Protein AF-A0A6M3L3U7-F1 (afdb_monomer_lite)

Organism: NCBI:txid1070528

Foldseek 3Di:
DDDDPPDDLLLVLLVCQVVVVDDPVSVVVLVCLVPDDPVVLVVSCVVPVSSSVSVCCVPPPPCSNVVSVVVCVVVVVDDDPD

pLDDT: mean 90.8, std 12.72, range [32.34, 98.25]

Secondary structure (DSSP, 8-state):
----TTS-HHHHHHHHHHTT-S-HHHHHHHHHHHH--HHHHHHHHHH-HHHHHHHHHHHHSTTHHHHHHHHHHHTT------

Sequence (82 aa):
MIKLEGFTEEETIAYAWQYGMLGDFHTSLMQTIAKADTFNIIRLARSFPAEVKAYTLYTTKEGWWTDVVKRMKERGIIKEMK

Structure (mmCIF, N/CA/C/O backbone):
data_AF-A0A6M3L3U7-F1
#
_entry.id   AF-A0A6M3L3U7-F1
#
loop_
_atom_site.group_PDB
_atom_site.id
_atom_site.type_symbol
_atom_site.label_atom_id
_atom_site.label_alt_id
_atom_site.label_comp_id
_atom_site.label_asym_id
_atom_site.label_entity_id
_atom_site.label_seq_id
_atom_site.pdbx_PDB_ins_code
_atom_site.Cartn_x
_atom_site.Cartn_y
_atom_site.Cartn_z
_atom_site.occupancy
_atom_site.B_iso_or_equiv
_atom_site.auth_seq_id
_atom_site.auth_comp_id
_atom_site.auth_asym_id
_atom_site.auth_atom_id
_atom_site.pdbx_PDB_model_num
ATOM 1 N N . MET A 1 1 ? -12.308 0.029 -10.223 1.00 62.38 1 MET A N 1
ATOM 2 C CA . MET A 1 1 ? -11.711 0.327 -8.905 1.00 62.38 1 MET A CA 1
ATOM 3 C C . MET A 1 1 ? -12.747 1.046 -8.058 1.00 62.38 1 MET A C 1
ATOM 5 O O . MET A 1 1 ? -13.361 1.982 -8.561 1.00 62.38 1 MET A O 1
ATOM 9 N N . ILE A 1 2 ? -13.010 0.563 -6.840 1.00 66.12 2 ILE A N 1
ATOM 10 C CA . ILE A 1 2 ? -13.963 1.196 -5.915 1.00 66.12 2 ILE A CA 1
ATOM 11 C C . ILE A 1 2 ? -13.400 2.574 -5.558 1.00 66.12 2 ILE A C 1
ATOM 13 O O . ILE A 1 2 ? -12.210 2.682 -5.290 1.00 66.12 2 ILE A O 1
ATOM 17 N N . LYS A 1 3 ? -14.226 3.620 -5.594 1.00 75.31 3 LYS A N 1
ATOM 18 C CA . LYS A 1 3 ? -13.871 4.949 -5.086 1.00 75.31 3 LYS A CA 1
ATOM 19 C C . LYS A 1 3 ? -14.645 5.163 -3.795 1.00 75.31 3 LYS A C 1
ATOM 21 O O . LYS A 1 3 ? -15.869 5.068 -3.807 1.00 75.31 3 LYS A O 1
ATOM 26 N N . LEU A 1 4 ? -13.940 5.407 -2.695 1.00 81.25 4 LEU A N 1
ATOM 27 C CA . LEU A 1 4 ? -14.565 5.712 -1.411 1.00 81.25 4 LEU A CA 1
ATOM 28 C C . LEU A 1 4 ? -14.695 7.231 -1.286 1.00 81.25 4 LEU A C 1
ATOM 30 O O . LEU A 1 4 ? -13.698 7.950 -1.310 1.00 81.25 4 LEU A O 1
ATOM 34 N N . GLU A 1 5 ? -15.925 7.733 -1.186 1.00 83.25 5 GLU A N 1
ATOM 35 C CA . GLU A 1 5 ? -16.166 9.175 -1.120 1.00 83.25 5 GLU A CA 1
ATOM 36 C C . GLU A 1 5 ? -15.477 9.814 0.097 1.00 83.25 5 GLU A C 1
ATOM 38 O O . GLU A 1 5 ? -15.659 9.408 1.249 1.00 83.25 5 GLU A O 1
ATOM 43 N N . GLY A 1 6 ? -14.680 10.852 -0.173 1.00 86.50 6 GLY A N 1
ATOM 44 C CA . GLY A 1 6 ? -13.882 11.569 0.824 1.00 86.50 6 GLY A CA 1
ATOM 45 C C . GLY A 1 6 ? -12.577 10.887 1.237 1.00 86.50 6 GLY A C 1
ATOM 46 O O . GLY A 1 6 ? -11.976 11.319 2.220 1.00 86.50 6 GLY A O 1
ATOM 47 N N . PHE A 1 7 ? -12.137 9.878 0.484 1.00 91.56 7 PHE A N 1
ATOM 48 C CA . PHE A 1 7 ? -10.774 9.351 0.522 1.00 91.56 7 PHE A CA 1
ATOM 49 C C . PHE A 1 7 ? -10.081 9.597 -0.808 1.00 91.56 7 PHE A C 1
ATOM 51 O O . PHE A 1 7 ? -10.722 9.701 -1.859 1.00 91.56 7 PHE A O 1
ATOM 58 N N . THR A 1 8 ? -8.757 9.697 -0.768 1.00 94.62 8 THR A N 1
ATOM 59 C CA . THR A 1 8 ? -7.978 9.769 -1.998 1.00 94.62 8 THR A CA 1
ATOM 60 C C . THR A 1 8 ? -7.954 8.410 -2.700 1.00 94.62 8 THR A C 1
ATOM 62 O O . THR A 1 8 ? -8.306 7.362 -2.140 1.00 94.62 8 THR A O 1
ATOM 65 N N . GLU A 1 9 ? -7.546 8.417 -3.965 1.00 94.94 9 GLU A N 1
ATOM 66 C CA . GLU A 1 9 ? -7.427 7.191 -4.750 1.00 94.94 9 GLU A CA 1
ATOM 67 C C . GLU A 1 9 ? -6.400 6.234 -4.132 1.00 94.94 9 GLU A C 1
ATOM 69 O O . GLU A 1 9 ? -6.659 5.041 -4.008 1.00 94.94 9 GLU A O 1
ATOM 74 N N . GLU A 1 10 ? -5.278 6.761 -3.641 1.00 95.44 10 GLU A N 1
ATOM 75 C CA . GLU A 1 10 ? -4.207 5.963 -3.046 1.00 95.44 10 GLU A CA 1
ATOM 76 C C . GLU A 1 10 ? -4.615 5.356 -1.701 1.00 95.44 10 GLU A C 1
ATOM 78 O O . GLU A 1 10 ? -4.261 4.217 -1.404 1.00 95.44 10 G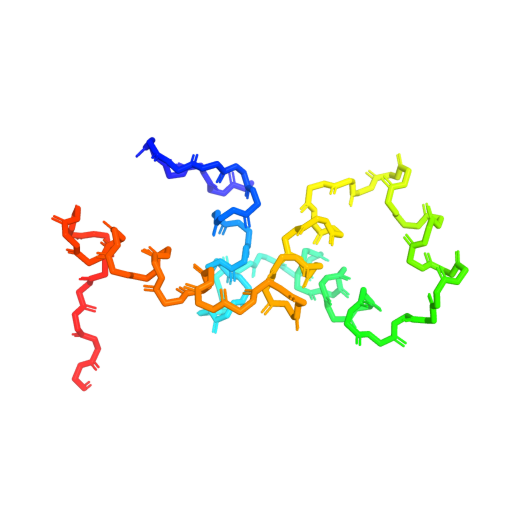LU A O 1
ATOM 83 N N . GLU A 1 11 ? -5.395 6.089 -0.902 1.00 95.31 11 GLU A N 1
ATOM 84 C CA . GLU A 1 11 ? -5.988 5.587 0.344 1.00 95.31 11 GLU A CA 1
ATOM 85 C C . GLU A 1 11 ? -6.937 4.423 0.064 1.00 95.31 11 GLU A C 1
ATOM 87 O O . GLU A 1 11 ? -6.892 3.395 0.741 1.00 95.31 11 GLU A O 1
ATOM 92 N N . THR A 1 12 ? -7.759 4.561 -0.978 1.00 94.50 12 THR A N 1
ATOM 93 C CA . THR A 1 12 ? -8.713 3.526 -1.373 1.00 94.50 12 THR A CA 1
ATOM 94 C C . THR A 1 12 ? -8.008 2.289 -1.931 1.00 94.50 12 THR A C 1
ATOM 96 O O . THR A 1 12 ? -8.383 1.169 -1.586 1.00 94.50 12 THR A O 1
ATOM 99 N N . ILE A 1 13 ? -6.963 2.469 -2.746 1.00 95.56 13 ILE A N 1
ATOM 100 C CA . ILE A 1 13 ? -6.143 1.369 -3.272 1.00 95.56 13 ILE A CA 1
ATOM 101 C C . ILE A 1 13 ? -5.417 0.648 -2.142 1.00 95.56 13 ILE A C 1
ATOM 103 O O . ILE A 1 13 ? -5.483 -0.578 -2.073 1.00 95.56 13 ILE A O 1
ATOM 107 N N . ALA A 1 14 ? -4.740 1.385 -1.255 1.00 95.50 14 ALA A N 1
ATOM 108 C CA . ALA A 1 14 ? -4.033 0.796 -0.123 1.00 95.50 14 ALA A CA 1
ATOM 109 C C . ALA A 1 14 ? -5.000 -0.011 0.747 1.00 95.50 14 ALA A C 1
ATOM 111 O O . ALA A 1 14 ? -4.706 -1.153 1.093 1.00 95.50 14 ALA A O 1
ATOM 112 N N . TYR A 1 15 ? -6.187 0.534 1.021 1.00 93.31 15 TYR A N 1
ATOM 113 C CA . TYR A 1 15 ? -7.218 -0.179 1.760 1.00 93.31 15 TYR A CA 1
ATOM 114 C C . TYR A 1 15 ? -7.690 -1.447 1.052 1.00 93.31 15 TYR A C 1
ATOM 116 O O . TYR A 1 15 ? -7.627 -2.533 1.626 1.00 93.31 15 TYR A O 1
ATOM 124 N N . ALA A 1 16 ? -8.098 -1.338 -0.212 1.00 92.50 16 ALA A N 1
ATOM 125 C CA . ALA A 1 16 ? -8.559 -2.488 -0.976 1.00 92.50 16 ALA A CA 1
ATOM 126 C C . ALA A 1 16 ? -7.472 -3.568 -1.102 1.00 92.50 16 ALA A C 1
ATOM 128 O O . ALA A 1 16 ? -7.784 -4.755 -1.084 1.00 92.50 16 ALA A O 1
ATOM 129 N N . TRP A 1 17 ? -6.200 -3.177 -1.190 1.00 94.38 17 TRP A N 1
ATOM 130 C CA . TRP A 1 17 ? -5.079 -4.108 -1.223 1.00 94.38 17 TRP A CA 1
ATOM 131 C C . TRP A 1 17 ? -4.896 -4.844 0.108 1.00 94.38 17 TRP A C 1
ATOM 133 O O . TRP A 1 17 ? -4.821 -6.071 0.116 1.00 94.38 17 TRP A O 1
ATOM 143 N N . GLN A 1 18 ? -4.878 -4.117 1.229 1.00 94.25 18 GLN A N 1
ATOM 144 C CA . GLN A 1 18 ? -4.666 -4.693 2.563 1.00 94.25 18 GLN A CA 1
ATOM 145 C C . GLN A 1 18 ? -5.810 -5.612 3.012 1.00 94.25 18 GLN A C 1
ATOM 147 O O . GLN A 1 18 ? -5.574 -6.567 3.746 1.00 94.25 18 GLN A O 1
ATOM 152 N N . TYR A 1 19 ? -7.033 -5.359 2.543 1.00 91.25 19 TYR A N 1
ATOM 153 C CA . TYR A 1 19 ? -8.218 -6.161 2.865 1.00 91.25 19 TYR A CA 1
ATOM 154 C C . TYR A 1 19 ? -8.614 -7.159 1.763 1.00 91.25 19 TYR A C 1
ATOM 156 O O . TYR A 1 19 ? -9.684 -7.758 1.840 1.00 91.25 19 TYR A O 1
ATOM 164 N N . GLY A 1 20 ? -7.781 -7.357 0.732 1.00 90.75 20 GLY A N 1
ATOM 165 C CA . GLY A 1 20 ? -8.036 -8.356 -0.316 1.00 90.75 20 GLY A CA 1
ATOM 166 C C . GLY A 1 20 ? -9.271 -8.073 -1.182 1.00 90.75 20 GLY A C 1
ATOM 167 O O . GLY A 1 20 ? -9.893 -8.997 -1.692 1.00 90.75 20 GLY A O 1
ATOM 168 N N . MET A 1 21 ? -9.641 -6.802 -1.342 1.00 91.81 21 MET A N 1
ATOM 169 C CA . MET A 1 21 ? -10.816 -6.347 -2.099 1.00 91.81 21 MET A CA 1
ATOM 170 C C . MET A 1 21 ? -10.489 -5.918 -3.540 1.00 91.81 21 MET A C 1
ATOM 172 O O . MET A 1 21 ? -11.36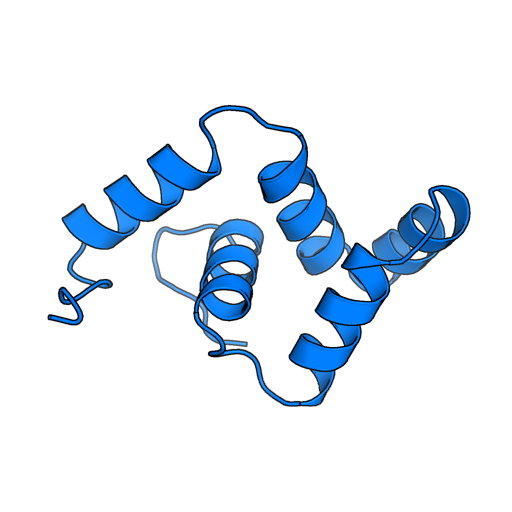8 -5.453 -4.268 1.00 91.81 21 MET A O 1
ATOM 176 N N . LEU A 1 22 ? -9.224 -6.011 -3.955 1.00 91.81 22 LEU A N 1
ATOM 177 C CA . LEU A 1 22 ? -8.822 -5.765 -5.339 1.00 91.81 22 LEU A CA 1
ATOM 178 C C . LEU A 1 22 ? -9.213 -6.949 -6.238 1.00 91.81 22 LEU A C 1
ATOM 180 O O . LEU A 1 22 ? -9.156 -8.104 -5.827 1.00 91.81 22 LEU A O 1
ATOM 184 N N . GLY A 1 23 ? -9.573 -6.660 -7.490 1.00 91.44 23 GLY A N 1
ATOM 185 C CA . GLY A 1 23 ? -9.743 -7.696 -8.515 1.00 91.44 23 GLY A CA 1
ATOM 186 C C . GLY A 1 23 ? -8.401 -8.256 -8.999 1.00 91.44 23 GLY A C 1
ATOM 187 O O . GLY A 1 23 ? -7.357 -7.641 -8.775 1.00 91.44 23 GLY A O 1
ATOM 188 N N . ASP A 1 24 ? -8.439 -9.381 -9.715 1.00 92.44 24 ASP A N 1
ATOM 189 C CA . ASP A 1 24 ? -7.268 -10.191 -10.095 1.00 92.44 24 ASP A CA 1
ATOM 190 C C . ASP A 1 24 ? -6.091 -9.376 -10.650 1.00 92.44 24 ASP A C 1
ATOM 192 O O . ASP A 1 24 ? -4.976 -9.463 -10.136 1.00 92.44 24 ASP A O 1
ATOM 196 N N . PHE A 1 25 ? -6.341 -8.514 -11.643 1.00 95.81 25 PHE A N 1
ATOM 197 C CA . PHE A 1 25 ? -5.294 -7.682 -12.244 1.00 95.81 25 PHE A CA 1
ATOM 198 C C . PHE A 1 25 ? -4.627 -6.745 -11.226 1.00 95.81 25 PHE A C 1
ATOM 200 O O . PHE A 1 25 ? -3.402 -6.715 -11.123 1.00 95.81 25 PHE A O 1
ATOM 207 N N . HIS A 1 26 ? -5.418 -5.988 -10.458 1.00 95.38 26 HIS A N 1
ATOM 208 C CA . HIS A 1 26 ? -4.874 -5.017 -9.503 1.00 95.38 26 HIS A CA 1
ATOM 209 C C . HIS A 1 26 ? -4.200 -5.708 -8.315 1.00 95.38 26 HIS A C 1
ATOM 211 O O . HIS A 1 26 ? -3.202 -5.204 -7.804 1.00 95.38 26 HIS A O 1
ATOM 217 N N . THR A 1 27 ? -4.686 -6.882 -7.912 1.00 96.19 27 THR A N 1
ATOM 218 C CA . THR A 1 27 ? -4.018 -7.723 -6.916 1.00 96.19 27 THR A CA 1
ATOM 219 C C . THR A 1 27 ? -2.630 -8.136 -7.404 1.00 96.19 27 THR A C 1
ATOM 221 O O . THR A 1 27 ? -1.645 -7.905 -6.699 1.00 96.19 27 THR A O 1
ATOM 224 N N . SER A 1 28 ? -2.513 -8.671 -8.625 1.00 98.06 28 SER A N 1
ATOM 225 C CA . SER A 1 28 ? -1.213 -9.028 -9.212 1.00 98.06 28 SER A CA 1
AT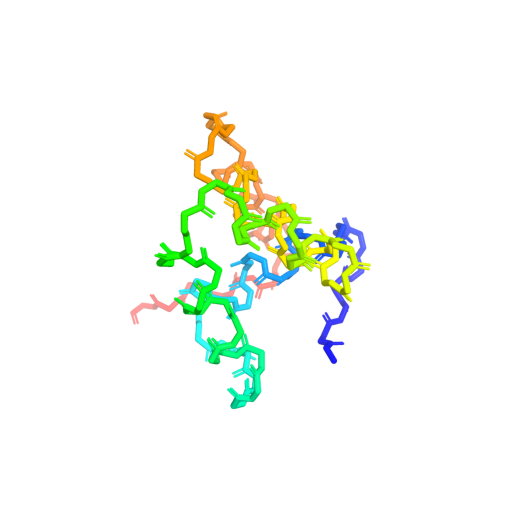OM 226 C C . SER A 1 28 ? -0.304 -7.813 -9.421 1.00 98.06 28 SER A C 1
ATOM 228 O O . SER A 1 28 ? 0.902 -7.899 -9.181 1.00 98.06 28 SER A O 1
ATOM 230 N N . LEU A 1 29 ? -0.861 -6.666 -9.817 1.00 97.62 29 LEU A N 1
ATOM 231 C CA . LEU A 1 29 ? -0.117 -5.415 -9.965 1.00 97.62 29 LEU A CA 1
ATOM 232 C C . LEU A 1 29 ? 0.469 -4.952 -8.626 1.00 97.62 29 LEU A C 1
ATOM 234 O O . LEU A 1 29 ? 1.671 -4.711 -8.546 1.00 97.62 29 LEU A O 1
ATOM 238 N N . MET A 1 30 ? -0.335 -4.886 -7.561 1.00 97.94 30 MET A N 1
ATOM 239 C CA . MET A 1 30 ? 0.143 -4.485 -6.233 1.00 97.94 30 MET A CA 1
ATOM 240 C C . MET A 1 30 ? 1.179 -5.466 -5.673 1.00 97.94 30 MET A C 1
ATOM 242 O O . MET A 1 30 ? 2.180 -5.042 -5.101 1.00 97.94 30 MET A O 1
ATOM 246 N N . GLN A 1 31 ? 1.001 -6.773 -5.892 1.00 97.62 31 GLN A N 1
ATOM 247 C CA . GLN A 1 31 ? 2.011 -7.781 -5.544 1.00 97.62 31 GLN A CA 1
ATOM 248 C C . GLN A 1 31 ? 3.320 -7.593 -6.322 1.00 97.62 31 GLN A C 1
ATOM 250 O O . GLN A 1 31 ? 4.398 -7.820 -5.773 1.00 97.62 31 GLN A O 1
ATOM 255 N N . THR A 1 32 ? 3.234 -7.179 -7.588 1.00 98.19 32 THR A N 1
ATOM 256 C CA . THR A 1 32 ? 4.402 -6.868 -8.420 1.00 98.19 32 THR A CA 1
ATOM 257 C C . THR A 1 32 ? 5.112 -5.619 -7.906 1.00 98.19 32 THR A C 1
ATOM 259 O O . THR A 1 32 ? 6.323 -5.654 -7.711 1.00 98.19 32 THR A O 1
ATOM 262 N N . ILE A 1 33 ? 4.370 -4.546 -7.612 1.00 98.25 33 ILE A N 1
ATOM 263 C CA . ILE A 1 33 ? 4.905 -3.301 -7.038 1.00 98.25 33 ILE A CA 1
ATOM 264 C C . ILE A 1 33 ? 5.613 -3.577 -5.707 1.00 98.25 33 ILE A C 1
ATOM 266 O O . ILE A 1 33 ? 6.730 -3.111 -5.509 1.00 98.25 33 ILE A O 1
ATOM 270 N N . ALA A 1 34 ? 5.015 -4.391 -4.833 1.00 97.19 34 ALA A N 1
ATOM 271 C CA . ALA A 1 34 ? 5.585 -4.723 -3.528 1.00 97.19 34 ALA A CA 1
ATOM 272 C C . ALA A 1 34 ? 6.911 -5.504 -3.596 1.00 97.19 34 ALA A C 1
ATOM 274 O O . ALA A 1 34 ? 7.660 -5.533 -2.622 1.00 97.19 34 ALA A O 1
ATOM 275 N N . LYS A 1 35 ? 7.202 -6.146 -4.733 1.00 97.75 35 LYS A N 1
ATOM 276 C CA . LYS A 1 35 ? 8.438 -6.909 -4.971 1.00 97.75 35 LYS A CA 1
ATOM 277 C C . LYS A 1 35 ? 9.421 -6.198 -5.900 1.00 97.75 35 LYS A C 1
ATOM 279 O O . LYS A 1 35 ? 10.538 -6.681 -6.073 1.00 97.75 35 LYS A O 1
ATOM 284 N N . ALA A 1 36 ? 9.005 -5.113 -6.545 1.00 97.44 36 ALA A N 1
ATOM 285 C CA . ALA A 1 36 ? 9.809 -4.431 -7.543 1.00 97.44 36 ALA A CA 1
ATOM 286 C C . ALA A 1 36 ? 10.983 -3.682 -6.892 1.00 97.44 36 ALA A C 1
ATOM 288 O O . ALA A 1 36 ? 10.850 -3.081 -5.828 1.00 97.44 36 ALA A O 1
ATOM 289 N N . ASP A 1 37 ? 12.136 -3.690 -7.561 1.00 96.50 37 ASP A N 1
ATOM 290 C CA . ASP A 1 37 ? 13.250 -2.809 -7.212 1.00 96.50 37 ASP A CA 1
ATOM 291 C C . ASP A 1 37 ? 12.937 -1.339 -7.544 1.00 96.50 37 ASP A C 1
ATOM 293 O O . ASP A 1 37 ? 11.974 -1.017 -8.244 1.00 96.50 37 ASP A O 1
ATOM 297 N N . THR A 1 38 ? 13.795 -0.432 -7.079 1.00 93.56 38 THR A N 1
ATOM 298 C CA . THR A 1 38 ? 13.632 1.014 -7.261 1.00 93.56 38 THR A CA 1
ATOM 299 C C . THR A 1 38 ? 13.446 1.424 -8.726 1.00 93.56 38 THR A C 1
ATOM 301 O O . THR A 1 38 ? 12.592 2.260 -9.026 1.00 93.56 38 THR A O 1
ATOM 304 N N . PHE A 1 39 ? 14.208 0.849 -9.661 1.00 96.12 39 PHE A N 1
ATOM 305 C CA . PHE A 1 39 ? 14.120 1.228 -11.075 1.00 96.12 39 PHE A CA 1
ATOM 306 C C . PHE A 1 39 ? 12.808 0.760 -11.699 1.00 96.12 39 PHE A C 1
ATOM 308 O O . PHE A 1 39 ? 12.179 1.495 -12.466 1.00 96.12 39 PHE A O 1
ATOM 315 N N . ASN A 1 40 ? 12.378 -0.450 -11.357 1.00 97.38 40 ASN A N 1
ATOM 316 C CA . ASN A 1 40 ? 11.123 -1.009 -11.827 1.00 97.38 40 ASN A CA 1
ATOM 317 C C . ASN A 1 40 ? 9.915 -0.299 -11.203 1.00 97.38 40 ASN A C 1
ATOM 319 O O . ASN A 1 40 ? 8.968 -0.003 -11.930 1.00 97.38 40 ASN A O 1
ATOM 323 N N . ILE A 1 41 ? 9.975 0.100 -9.929 1.00 96.44 41 ILE A N 1
ATOM 324 C CA . ILE A 1 41 ? 8.952 0.953 -9.302 1.00 96.44 41 ILE A CA 1
ATOM 325 C C . ILE A 1 41 ? 8.818 2.285 -10.050 1.00 96.44 41 ILE A C 1
ATOM 327 O O . ILE A 1 41 ? 7.702 2.689 -10.368 1.00 96.44 41 ILE A O 1
ATOM 331 N N . ILE A 1 42 ? 9.928 2.946 -10.405 1.00 96.06 42 ILE A N 1
ATOM 332 C CA . ILE A 1 42 ? 9.890 4.208 -11.169 1.00 96.06 42 ILE A CA 1
ATOM 333 C C . ILE A 1 42 ? 9.214 4.017 -12.535 1.00 96.06 42 ILE A C 1
ATOM 335 O O . ILE A 1 42 ? 8.467 4.886 -12.989 1.00 96.06 42 ILE A O 1
ATOM 339 N N . ARG A 1 43 ? 9.453 2.886 -13.209 1.00 97.44 43 ARG A N 1
ATOM 340 C CA . ARG A 1 43 ? 8.794 2.567 -14.486 1.00 97.44 43 ARG A CA 1
ATOM 341 C C . ARG A 1 43 ? 7.304 2.304 -14.299 1.00 97.44 43 ARG A C 1
ATOM 343 O O . ARG A 1 43 ? 6.503 2.854 -15.051 1.00 97.44 43 ARG A O 1
ATOM 350 N N . LEU A 1 44 ? 6.942 1.519 -13.287 1.00 97.56 44 LEU A N 1
ATOM 351 C CA . LEU A 1 44 ? 5.551 1.230 -12.944 1.00 97.56 44 LEU A CA 1
ATOM 352 C C . LEU A 1 44 ? 4.793 2.511 -12.589 1.00 97.56 44 LEU A C 1
ATOM 354 O O . LEU A 1 44 ? 3.680 2.689 -13.068 1.00 97.56 44 LEU A O 1
ATOM 358 N N . ALA A 1 45 ? 5.418 3.453 -11.879 1.00 97.50 45 ALA A N 1
ATOM 359 C CA . ALA A 1 45 ? 4.807 4.729 -11.503 1.00 97.50 45 ALA A CA 1
ATOM 360 C C . ALA A 1 45 ? 4.363 5.573 -12.708 1.00 97.50 45 ALA A C 1
ATOM 362 O O . ALA A 1 45 ? 3.468 6.400 -12.578 1.00 97.50 45 ALA A O 1
ATOM 363 N N . ARG A 1 46 ? 4.961 5.371 -13.891 1.00 97.19 46 ARG A N 1
ATOM 364 C CA . ARG A 1 46 ? 4.549 6.077 -15.115 1.00 97.19 46 ARG A CA 1
ATOM 365 C C . ARG A 1 46 ? 3.198 5.601 -15.642 1.00 97.19 46 ARG A C 1
ATOM 367 O O . ARG A 1 46 ? 2.482 6.394 -16.237 1.00 97.19 46 ARG A O 1
ATOM 374 N N . SER A 1 47 ? 2.886 4.317 -15.464 1.00 97.31 47 SER A N 1
ATOM 375 C CA . SER A 1 47 ? 1.643 3.706 -15.965 1.00 97.31 47 SER A CA 1
ATOM 376 C C . SER A 1 47 ? 0.594 3.528 -14.866 1.00 97.31 47 SER A C 1
ATOM 378 O O . SER A 1 47 ? -0.597 3.591 -15.145 1.00 97.31 47 SER A O 1
ATOM 380 N N . PHE A 1 48 ? 1.041 3.348 -13.623 1.00 97.25 48 PHE A N 1
ATOM 381 C CA . PHE A 1 48 ? 0.227 3.067 -12.439 1.00 97.25 48 PHE A CA 1
ATOM 382 C C . PHE A 1 48 ? 0.640 3.986 -11.273 1.00 97.25 48 PHE A C 1
ATOM 384 O O . PHE A 1 48 ? 1.146 3.522 -10.244 1.00 97.25 48 PHE A O 1
ATOM 391 N N . PRO A 1 49 ? 0.525 5.319 -11.441 1.00 97.38 49 PRO A N 1
ATOM 392 C CA . PRO A 1 49 ? 1.009 6.279 -10.451 1.00 97.38 49 PRO A CA 1
ATOM 393 C C . PRO A 1 49 ? 0.281 6.161 -9.108 1.00 97.38 49 PRO A C 1
ATOM 395 O O . PRO A 1 49 ? 0.915 6.311 -8.063 1.00 97.38 49 PRO A O 1
ATOM 398 N N . ALA A 1 50 ? -1.025 5.876 -9.117 1.00 97.12 50 ALA A N 1
ATOM 399 C CA . ALA A 1 50 ? -1.836 5.795 -7.906 1.00 97.12 50 ALA A CA 1
ATOM 400 C C . ALA A 1 50 ? -1.487 4.554 -7.071 1.00 97.12 50 ALA A C 1
ATOM 402 O O . ALA A 1 50 ? -1.279 4.667 -5.866 1.00 97.12 50 ALA A O 1
ATOM 403 N N . GLU A 1 51 ? -1.333 3.392 -7.707 1.00 97.50 51 GLU A N 1
ATOM 404 C CA . GLU A 1 51 ? -0.933 2.139 -7.064 1.00 97.50 51 GLU A CA 1
ATOM 405 C C . GLU A 1 51 ? 0.469 2.228 -6.458 1.00 97.50 51 GLU A C 1
ATOM 407 O O . GLU A 1 51 ? 0.686 1.847 -5.304 1.00 97.50 51 GLU A O 1
ATOM 412 N N . VAL A 1 52 ? 1.425 2.799 -7.200 1.00 98.06 52 VAL A N 1
ATOM 413 C CA . VAL A 1 52 ? 2.784 2.996 -6.683 1.00 98.06 52 VAL A CA 1
ATOM 414 C C . VAL A 1 52 ? 2.792 3.987 -5.525 1.00 98.06 52 VAL A C 1
ATOM 416 O O . VAL A 1 52 ? 3.466 3.753 -4.519 1.00 98.06 52 VAL A O 1
ATOM 419 N N . LYS A 1 53 ? 2.032 5.081 -5.618 1.00 97.88 53 LYS A N 1
ATOM 420 C CA . LYS A 1 53 ? 1.934 6.058 -4.532 1.00 97.88 53 LYS A CA 1
ATOM 421 C C . LYS A 1 53 ? 1.237 5.471 -3.302 1.00 97.88 53 LYS A C 1
ATOM 423 O O . LYS A 1 53 ? 1.703 5.722 -2.195 1.00 97.88 53 LYS A O 1
ATOM 428 N N . ALA A 1 54 ? 0.204 4.647 -3.480 1.00 97.31 54 ALA A N 1
ATOM 429 C CA . ALA A 1 54 ? -0.456 3.910 -2.402 1.00 97.31 54 ALA A CA 1
ATOM 430 C C . ALA A 1 54 ? 0.535 3.012 -1.657 1.00 97.31 54 ALA A C 1
ATOM 432 O O . ALA A 1 54 ? 0.655 3.104 -0.436 1.00 97.31 54 ALA A O 1
ATOM 433 N N . TYR A 1 55 ? 1.304 2.209 -2.397 1.00 97.75 55 TYR A N 1
ATOM 434 C CA . TYR A 1 55 ? 2.354 1.372 -1.823 1.00 97.75 55 TYR A CA 1
ATOM 435 C C . TYR A 1 55 ? 3.430 2.203 -1.111 1.00 97.75 55 TYR A C 1
ATOM 437 O O . TYR A 1 55 ? 3.812 1.898 0.018 1.00 97.75 55 TYR A O 1
ATOM 445 N N . THR A 1 56 ? 3.893 3.286 -1.739 1.00 97.56 56 THR A N 1
ATOM 446 C CA . THR A 1 56 ? 4.936 4.158 -1.181 1.00 97.56 56 THR A CA 1
ATOM 447 C C . THR A 1 56 ? 4.477 4.793 0.129 1.00 97.56 56 THR A C 1
ATOM 449 O O . THR A 1 56 ? 5.199 4.743 1.120 1.00 97.56 56 THR A O 1
ATOM 452 N N . LEU A 1 57 ? 3.269 5.362 0.175 1.00 97.56 57 LEU A N 1
ATOM 453 C CA . LEU A 1 57 ? 2.720 5.969 1.390 1.00 97.56 57 LEU A CA 1
ATOM 454 C C . LEU A 1 57 ? 2.524 4.934 2.498 1.00 97.56 57 LEU A C 1
ATOM 456 O O . LEU A 1 57 ? 2.918 5.189 3.633 1.00 97.56 57 LEU A O 1
ATOM 460 N N . TYR A 1 58 ? 1.978 3.765 2.158 1.00 96.75 58 TYR A N 1
ATOM 461 C CA . TYR A 1 58 ? 1.774 2.670 3.103 1.00 96.75 58 TYR A CA 1
ATOM 462 C C . TYR A 1 58 ? 3.088 2.193 3.741 1.00 96.75 58 TYR A C 1
ATOM 464 O O . TYR A 1 58 ? 3.119 1.909 4.935 1.00 96.75 58 TYR A O 1
ATOM 472 N N . THR A 1 59 ? 4.171 2.127 2.962 1.00 96.00 59 THR A N 1
ATOM 473 C CA . THR A 1 59 ? 5.458 1.571 3.415 1.00 96.00 59 THR A CA 1
ATOM 474 C C . THR A 1 59 ? 6.413 2.591 4.026 1.00 96.00 59 THR A C 1
ATOM 476 O O . THR A 1 59 ? 7.209 2.225 4.885 1.00 96.00 59 THR A O 1
ATOM 479 N N . THR A 1 60 ? 6.369 3.854 3.594 1.00 96.69 60 THR A N 1
ATOM 480 C CA . THR A 1 60 ? 7.391 4.853 3.965 1.00 96.69 60 THR A CA 1
ATOM 481 C C . THR A 1 60 ? 6.878 5.968 4.868 1.00 96.69 60 THR A C 1
ATOM 483 O O . THR A 1 60 ? 7.676 6.586 5.572 1.00 96.69 60 THR A O 1
ATOM 486 N N . LYS A 1 61 ? 5.569 6.254 4.874 1.00 96.81 61 LYS A N 1
ATOM 487 C CA . LYS A 1 61 ? 5.009 7.349 5.671 1.00 96.81 61 LYS A CA 1
ATOM 488 C C . LYS A 1 61 ? 4.478 6.818 6.999 1.00 96.81 61 LYS A C 1
ATOM 490 O O . LYS A 1 61 ? 3.357 6.317 7.083 1.00 96.81 61 LYS A O 1
ATOM 495 N N . GLU A 1 62 ? 5.283 6.965 8.046 1.00 96.50 62 GLU A N 1
ATOM 496 C CA . GLU A 1 62 ? 4.908 6.577 9.406 1.00 96.50 62 GLU A CA 1
ATOM 497 C C . GLU A 1 62 ? 3.561 7.198 9.823 1.00 96.50 62 GLU A C 1
ATOM 499 O O . GLU A 1 62 ? 3.265 8.358 9.529 1.00 96.50 62 GLU A O 1
ATOM 504 N N . GLY A 1 63 ? 2.708 6.394 10.462 1.00 95.38 63 GLY A N 1
ATOM 505 C CA . GLY A 1 63 ? 1.387 6.811 10.942 1.00 95.38 63 GLY A CA 1
ATOM 506 C C . GLY A 1 63 ? 0.324 7.027 9.858 1.00 95.38 63 GLY A C 1
ATOM 507 O O . GLY A 1 63 ? -0.857 7.111 10.194 1.00 95.38 63 GLY A O 1
ATOM 508 N N . TRP A 1 64 ? 0.691 7.058 8.571 1.00 96.62 64 TRP A N 1
ATOM 509 C CA . TRP A 1 64 ? -0.264 7.296 7.484 1.00 96.62 64 TRP A CA 1
ATOM 510 C C . TRP A 1 64 ? -1.345 6.220 7.422 1.00 96.62 64 TRP A C 1
ATOM 512 O O . TRP A 1 64 ? -2.529 6.539 7.399 1.00 96.62 64 TRP A O 1
ATOM 522 N N . TRP A 1 65 ? -0.956 4.944 7.462 1.00 95.88 65 TRP A N 1
ATOM 523 C CA . TRP A 1 65 ? -1.921 3.845 7.407 1.00 95.88 65 TRP A CA 1
ATOM 524 C C . TRP A 1 65 ? -2.889 3.861 8.598 1.00 95.88 65 TRP A C 1
ATOM 526 O O . TRP A 1 65 ? -4.095 3.684 8.430 1.00 95.88 65 TRP A O 1
ATOM 536 N N . THR A 1 66 ? -2.378 4.151 9.796 1.00 95.69 66 THR A N 1
ATOM 537 C CA . THR A 1 66 ? -3.190 4.278 11.011 1.00 95.69 66 THR A CA 1
ATOM 538 C C . THR A 1 66 ? -4.224 5.398 10.888 1.00 95.69 66 THR A C 1
ATOM 540 O O . THR A 1 66 ? -5.379 5.194 11.264 1.00 95.69 66 THR A O 1
ATOM 543 N N . ASP A 1 67 ? -3.845 6.554 10.332 1.00 95.75 67 ASP A N 1
ATOM 544 C CA . ASP A 1 67 ? -4.770 7.665 10.069 1.00 95.75 67 ASP A CA 1
ATOM 545 C C . ASP A 1 67 ? -5.864 7.281 9.062 1.00 95.75 67 ASP A C 1
ATOM 547 O O . ASP A 1 67 ? -7.049 7.506 9.317 1.00 95.75 67 ASP A O 1
ATOM 551 N N . VAL A 1 68 ? -5.487 6.638 7.953 1.00 93.88 68 VAL A N 1
ATOM 552 C CA . VAL A 1 68 ? -6.436 6.185 6.923 1.00 93.88 68 VAL A CA 1
ATOM 553 C C . VAL A 1 68 ? -7.465 5.227 7.520 1.00 93.88 68 VAL A C 1
ATOM 555 O O . VAL A 1 68 ? -8.669 5.450 7.384 1.00 93.88 68 VAL A O 1
ATOM 558 N N . VAL A 1 69 ? -7.011 4.201 8.247 1.00 93.44 69 VAL A N 1
ATOM 559 C CA . VAL A 1 69 ? -7.899 3.231 8.904 1.00 93.44 69 VAL A CA 1
ATOM 560 C C . VAL A 1 69 ? -8.793 3.915 9.936 1.00 93.44 69 VAL A C 1
ATOM 562 O O . VAL A 1 69 ? -9.986 3.614 9.997 1.00 93.44 69 VAL A O 1
ATOM 565 N N . LYS A 1 70 ? -8.259 4.852 10.730 1.00 94.06 70 LYS A N 1
ATOM 566 C CA . LYS A 1 70 ? -9.046 5.618 11.704 1.00 94.06 70 LYS A CA 1
ATOM 567 C C . LYS A 1 70 ? -10.174 6.389 11.015 1.00 94.06 70 LYS A C 1
ATOM 569 O O . LYS A 1 70 ? -11.332 6.210 11.387 1.00 94.06 70 LYS A O 1
ATOM 574 N N . ARG A 1 71 ? -9.867 7.163 9.970 1.00 93.12 71 ARG A N 1
ATOM 575 C CA . ARG A 1 71 ? -10.878 7.912 9.207 1.00 93.12 71 ARG A CA 1
ATOM 576 C C . ARG A 1 71 ? -11.908 6.992 8.547 1.00 93.12 71 ARG A C 1
ATOM 578 O O . ARG A 1 71 ? -13.094 7.318 8.524 1.00 93.12 71 ARG A O 1
ATOM 585 N N . MET A 1 72 ? -11.497 5.831 8.032 1.00 90.62 72 MET A N 1
ATOM 586 C CA . MET A 1 72 ? -12.423 4.852 7.439 1.00 90.62 72 MET A CA 1
ATOM 587 C C . MET A 1 72 ? -13.358 4.218 8.479 1.00 90.62 72 MET A C 1
ATOM 589 O O . MET A 1 72 ? -14.528 3.973 8.175 1.00 90.62 72 MET A O 1
ATOM 593 N N . LYS A 1 73 ? -12.881 4.001 9.714 1.00 89.06 73 LYS A N 1
ATOM 594 C CA . LYS A 1 73 ? -13.718 3.566 10.845 1.00 89.06 73 LYS A CA 1
ATOM 595 C C . LYS A 1 73 ? -14.717 4.647 11.248 1.00 89.06 73 LYS A C 1
ATOM 597 O O . LYS A 1 73 ? -15.898 4.350 11.382 1.00 89.06 73 LYS A O 1
ATOM 602 N N . GLU A 1 74 ? -14.270 5.895 11.382 1.00 90.06 74 GLU A N 1
ATOM 603 C CA . GLU A 1 74 ? -15.129 7.036 11.740 1.00 90.06 74 GLU A CA 1
ATOM 604 C C . GLU A 1 74 ? -16.266 7.252 10.731 1.00 90.06 74 GLU A C 1
ATOM 606 O O . GLU A 1 74 ? -17.370 7.632 11.112 1.00 90.06 74 GLU A O 1
ATOM 611 N N . ARG A 1 75 ? -16.029 6.951 9.448 1.00 85.56 75 ARG A N 1
ATOM 612 C CA . ARG A 1 75 ? -17.056 7.006 8.396 1.00 85.56 75 ARG A CA 1
ATOM 613 C C . ARG A 1 75 ? -17.919 5.745 8.274 1.00 85.56 75 ARG A C 1
ATOM 615 O O . ARG A 1 75 ? -18.762 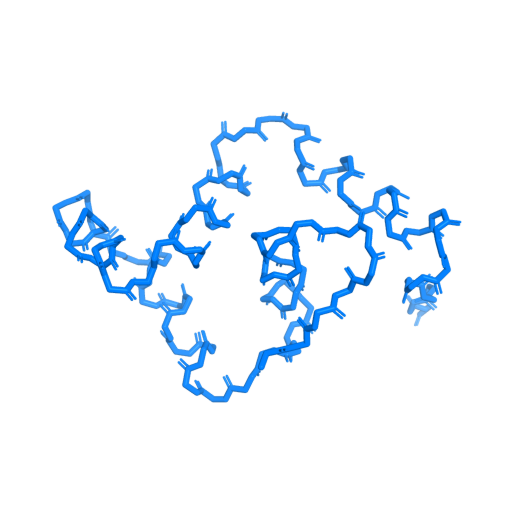5.680 7.386 1.00 85.56 75 ARG A O 1
ATOM 622 N N . GLY A 1 76 ? -17.714 4.740 9.126 1.00 83.00 76 GLY A N 1
ATOM 623 C CA . GLY A 1 76 ? -18.490 3.496 9.112 1.00 83.00 76 GLY A CA 1
ATOM 624 C C . GLY A 1 76 ? -18.251 2.605 7.888 1.00 83.00 76 GLY A C 1
ATOM 625 O O . GLY A 1 76 ? -19.042 1.699 7.635 1.00 83.00 76 GLY A O 1
ATOM 626 N N . ILE A 1 77 ? -17.175 2.844 7.129 1.00 79.44 77 ILE A N 1
ATOM 627 C CA . ILE A 1 77 ? -16.785 2.008 5.980 1.00 79.44 77 ILE A CA 1
ATOM 628 C C . ILE A 1 77 ? -16.253 0.660 6.478 1.00 79.44 77 ILE A C 1
ATOM 630 O O . ILE A 1 77 ? -16.493 -0.380 5.869 1.00 79.44 77 ILE A O 1
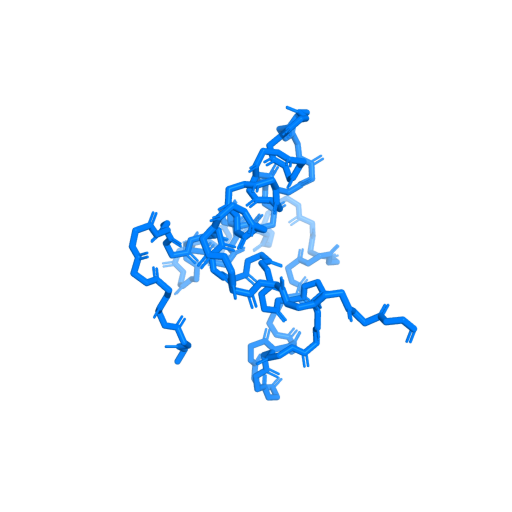ATOM 634 N N . ILE A 1 78 ? -15.580 0.672 7.630 1.00 73.75 78 ILE A N 1
ATOM 635 C CA . ILE A 1 78 ? -15.128 -0.530 8.326 1.00 73.75 78 ILE A CA 1
ATOM 636 C C . ILE A 1 78 ? -16.207 -0.927 9.339 1.00 73.75 78 ILE A C 1
ATOM 638 O O . ILE A 1 78 ? -16.386 -0.249 10.350 1.00 73.75 78 ILE A O 1
ATOM 642 N N . LYS A 1 79 ? -16.893 -2.051 9.109 1.00 55.81 79 LYS A N 1
ATOM 643 C CA . LYS A 1 79 ? -17.514 -2.806 10.207 1.00 55.81 79 LYS A CA 1
ATOM 644 C C . LYS A 1 79 ? -16.438 -3.711 10.789 1.00 55.81 79 LYS A C 1
ATOM 646 O O . LYS A 1 79 ? -15.722 -4.353 10.026 1.00 55.81 79 LYS A O 1
ATOM 651 N N . GLU A 1 80 ? -16.295 -3.734 12.113 1.00 43.75 80 GLU A N 1
ATOM 652 C CA . GLU A 1 80 ? -15.422 -4.699 12.782 1.00 43.75 80 GLU A CA 1
ATOM 653 C C . GLU A 1 80 ? -15.730 -6.104 12.250 1.00 43.75 80 GLU A C 1
ATOM 655 O O . GLU A 1 80 ? -16.829 -6.623 12.448 1.00 43.75 80 GLU A O 1
ATOM 660 N N . MET A 1 81 ? -14.774 -6.710 11.547 1.00 43.62 81 MET A N 1
ATOM 661 C CA . MET A 1 81 ? -14.756 -8.160 11.423 1.00 43.62 81 MET A CA 1
ATOM 662 C C . MET A 1 81 ? -14.3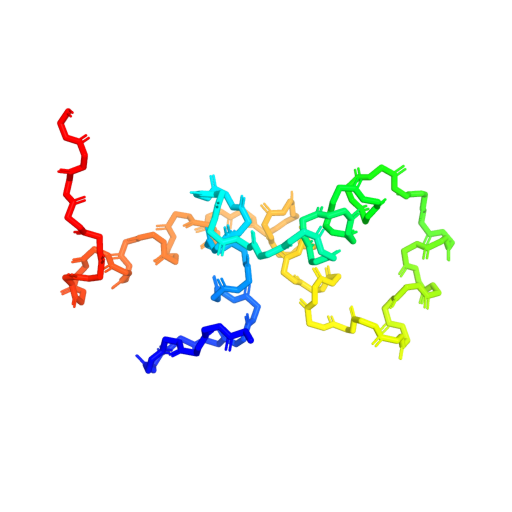28 -8.675 12.795 1.00 43.62 81 MET A C 1
ATOM 664 O O . MET A 1 81 ? -13.158 -8.556 13.158 1.00 43.62 81 MET A O 1
ATOM 668 N N . LYS A 1 82 ? -15.317 -9.115 13.578 1.00 32.34 82 LYS A N 1
ATOM 669 C CA . LYS A 1 82 ? -15.103 -9.958 14.756 1.00 32.34 82 LYS A CA 1
ATOM 670 C C . LYS A 1 82 ? -14.529 -11.304 14.343 1.00 32.34 82 LYS A C 1
ATOM 672 O O . LYS A 1 82 ? -14.948 -11.800 13.272 1.00 32.34 82 LYS A O 1
#

Radius of gyration: 12.87 Å; chains: 1; bounding box: 33×22×31 Å